Protein AF-A0AA47FC94-F1 (afdb_monomer)

Radius of gyration: 21.35 Å; Cα contacts (8 Å, |Δi|>4): 36; chains: 1; bounding box: 55×17×60 Å

Mean predicted aligned error: 10.88 Å

Secondary structure (DSSP, 8-state):
--HHHHHHHHHHHHHHHHHHHHHHHHHHHHHHHHHTT-S-------SS----HHHHHHHHHHHHHHHHHHHHHHHHHHHHHHHHHHHH---HHHHHHHHHHHTSGGG--

Solvent-accessible surface area (backbone atoms only — not comparable to full-atom values): 6529 Å² total; per-residue (Å²): 115,58,69,71,62,48,52,54,51,55,52,49,49,55,50,48,54,51,52,45,50,53,49,50,51,51,50,51,50,61,53,52,64,47,61,76,67,62,64,85,67,93,66,92,74,76,96,75,84,75,75,49,69,64,59,57,51,52,58,49,51,55,50,49,54,52,51,51,56,49,42,53,53,47,51,62,63,40,50,62,61,52,52,47,50,69,76,48,49,85,54,66,66,62,38,51,52,48,39,60,76,72,66,43,89,77,75,80,122

Organism: Streptococcus macedonicus (NCBI:txid59310)

InterPro domains:
  IPR010861 Protein of unknown function DUF1492 [PF07374] (38-104)

Foldseek 3Di:
DDPVVLVVLLVLLVVLLVLLLV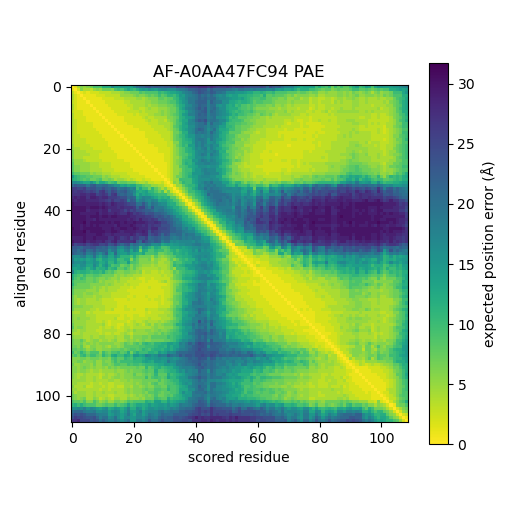LVVVLVCLVVVVVVPPPDDPDPDDDDDCPDPVVSVVVSVVVNVVSVVVNVVSVVVNVVSLVCLVVPDPDPVSSVVCCVVRVDPPSND

Sequence (109 aa):
MDYKELDKKLKNIKKIDREIQVIHYEIQYLEEGLFRKSSFTNTKVTESQTKDIGDVYVTKTERKEKLLKRIEGLMAEREPLVSLIDDKLEDPEQRAVLKMFFCSNKNFY

pLDDT: mean 75.35, std 14.52, range [40.06, 91.69]

Nearest PDB structures (foldseek):
  6vnw-assembly1_C  TM=4.718E-01  e=1.932E+00  Bos taurus
  6vbv-assembly1_7  TM=4.717E-01  e=3.058E+00  Bos taurus
  5sxj-assembly1_B  TM=3.841E-01  e=2.431E+00  Homo sapiens

Structure (mmCIF, N/CA/C/O backbone):
data_AF-A0AA47FC94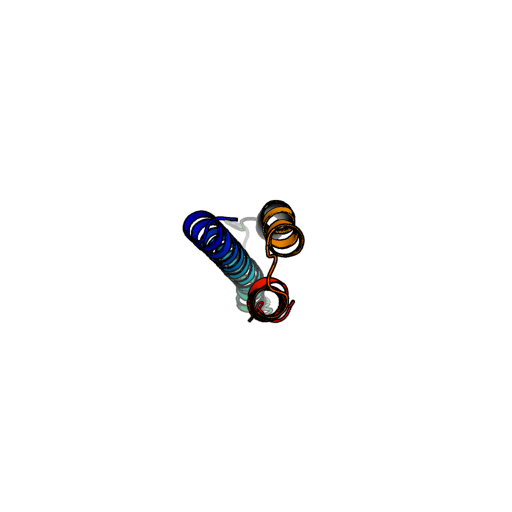-F1
#
_entry.id   AF-A0AA47FC94-F1
#
loop_
_atom_site.group_PDB
_atom_site.id
_atom_site.type_symbol
_atom_site.label_atom_id
_atom_site.label_alt_id
_atom_site.label_comp_id
_atom_site.label_asym_id
_atom_site.label_entity_id
_atom_site.label_seq_id
_atom_site.pdbx_PDB_ins_code
_atom_site.Cartn_x
_atom_site.Cartn_y
_atom_site.Cartn_z
_atom_site.occupancy
_atom_site.B_iso_or_equiv
_atom_site.auth_seq_id
_atom_site.auth_comp_id
_atom_site.auth_asym_id
_atom_site.auth_atom_id
_atom_site.pdbx_PDB_model_num
ATOM 1 N N . MET A 1 1 ? 19.477 2.246 -15.026 1.00 69.00 1 MET A N 1
ATOM 2 C CA . MET A 1 1 ? 19.241 1.604 -13.708 1.00 69.00 1 MET A CA 1
ATOM 3 C C . MET A 1 1 ? 19.465 0.110 -13.855 1.00 69.00 1 MET A C 1
ATOM 5 O O . MET A 1 1 ? 19.070 -0.419 -14.884 1.00 69.00 1 MET A O 1
ATOM 9 N N . ASP A 1 2 ? 20.125 -0.555 -12.901 1.00 81.50 2 ASP A N 1
ATOM 10 C CA . ASP A 1 2 ? 20.377 -2.002 -13.010 1.00 81.50 2 ASP A CA 1
ATOM 11 C C . ASP A 1 2 ? 19.095 -2.817 -12.764 1.00 81.50 2 ASP A C 1
ATOM 13 O O . ASP A 1 2 ? 18.243 -2.442 -11.953 1.00 81.50 2 ASP A O 1
ATOM 17 N N . TYR A 1 3 ? 18.974 -3.965 -13.431 1.00 80.69 3 TYR A N 1
ATOM 18 C CA . TYR A 1 3 ? 17.812 -4.848 -13.333 1.00 80.69 3 TYR A CA 1
ATOM 19 C C . TYR A 1 3 ? 17.581 -5.347 -11.900 1.00 80.69 3 TYR A C 1
ATOM 21 O O . TYR A 1 3 ? 16.442 -5.395 -11.434 1.00 80.69 3 TYR A O 1
ATOM 29 N N . LYS A 1 4 ? 18.650 -5.663 -11.153 1.00 84.25 4 LYS A N 1
ATOM 30 C CA . LYS A 1 4 ? 18.529 -6.109 -9.751 1.00 84.25 4 LYS A CA 1
ATOM 31 C C . LYS A 1 4 ? 17.971 -5.014 -8.849 1.00 84.25 4 LYS A C 1
ATOM 33 O O . LYS A 1 4 ? 17.203 -5.289 -7.926 1.00 84.25 4 LYS A O 1
ATOM 38 N N . GLU A 1 5 ? 18.360 -3.770 -9.109 1.00 81.88 5 GLU A N 1
ATOM 39 C CA . GLU A 1 5 ? 17.861 -2.614 -8.374 1.00 81.88 5 GLU A CA 1
ATOM 40 C C . GLU A 1 5 ? 16.377 -2.367 -8.679 1.00 81.88 5 GLU A C 1
ATOM 42 O O . GLU A 1 5 ? 15.607 -2.040 -7.772 1.00 81.88 5 GLU A O 1
ATOM 47 N N . LEU A 1 6 ? 15.964 -2.585 -9.932 1.00 82.06 6 LEU A N 1
ATOM 48 C CA . LEU A 1 6 ? 14.569 -2.508 -10.366 1.00 82.06 6 LEU A CA 1
ATOM 49 C C . LEU A 1 6 ? 13.705 -3.574 -9.708 1.00 82.06 6 LEU A C 1
ATOM 51 O O . LEU A 1 6 ? 12.716 -3.236 -9.062 1.00 82.06 6 LEU A O 1
ATOM 55 N N . ASP A 1 7 ? 14.113 -4.838 -9.780 1.00 84.44 7 ASP A N 1
ATOM 56 C CA . ASP A 1 7 ? 13.384 -5.950 -9.167 1.00 84.44 7 ASP A CA 1
ATOM 57 C C . ASP A 1 7 ? 13.194 -5.750 -7.653 1.00 84.44 7 ASP A C 1
ATOM 59 O O . ASP A 1 7 ? 12.091 -5.925 -7.128 1.00 84.44 7 ASP A O 1
ATOM 63 N N . LYS A 1 8 ? 14.233 -5.286 -6.944 1.00 87.06 8 LYS A N 1
ATOM 64 C CA . LYS A 1 8 ? 14.138 -4.974 -5.509 1.00 87.06 8 LYS A CA 1
ATOM 65 C C . LYS A 1 8 ? 13.081 -3.903 -5.221 1.00 87.06 8 LYS A C 1
ATOM 67 O O . LYS A 1 8 ? 12.309 -4.048 -4.274 1.00 87.06 8 LYS A O 1
ATOM 72 N N . LYS A 1 9 ? 13.021 -2.840 -6.027 1.00 83.94 9 LYS A N 1
ATOM 73 C CA . LYS A 1 9 ? 12.042 -1.755 -5.846 1.00 83.94 9 LYS A CA 1
ATOM 74 C C . LYS A 1 9 ? 10.625 -2.208 -6.171 1.00 83.94 9 LYS A C 1
ATOM 76 O O . LYS A 1 9 ? 9.720 -1.945 -5.386 1.00 83.94 9 LYS A O 1
ATOM 81 N N . LEU A 1 10 ? 10.441 -2.966 -7.250 1.00 85.75 10 LEU A N 1
ATOM 82 C CA . LEU A 1 10 ? 9.139 -3.537 -7.600 1.00 85.75 10 LEU A CA 1
ATOM 83 C C . LEU A 1 10 ? 8.625 -4.482 -6.505 1.00 85.75 10 LEU A C 1
ATOM 85 O O . LEU A 1 10 ? 7.449 -4.431 -6.144 1.00 85.75 10 LEU A O 1
ATOM 89 N N . LYS A 1 11 ? 9.502 -5.301 -5.914 1.00 88.06 11 LYS A N 1
ATOM 90 C CA . LYS A 1 11 ? 9.163 -6.144 -4.754 1.00 88.06 11 LYS A CA 1
ATOM 91 C C . LYS A 1 11 ? 8.757 -5.322 -3.533 1.00 88.06 11 LYS A C 1
ATOM 93 O O . LYS A 1 11 ? 7.807 -5.702 -2.849 1.00 88.06 11 LYS A O 1
ATOM 98 N N . ASN A 1 12 ? 9.429 -4.201 -3.277 1.00 88.38 12 ASN A N 1
ATOM 99 C CA . ASN A 1 12 ? 9.059 -3.300 -2.186 1.00 88.38 12 ASN A CA 1
ATOM 100 C C . ASN A 1 12 ? 7.671 -2.686 -2.405 1.00 88.38 12 ASN A C 1
ATOM 102 O O . ASN A 1 12 ? 6.866 -2.712 -1.480 1.00 88.38 12 ASN A O 1
ATOM 106 N N . ILE A 1 13 ? 7.354 -2.230 -3.624 1.00 87.31 13 ILE A N 1
ATOM 107 C CA . ILE A 1 13 ? 6.018 -1.705 -3.953 1.00 87.31 13 ILE A CA 1
ATOM 108 C C . ILE A 1 13 ? 4.947 -2.776 -3.702 1.00 87.31 13 ILE A C 1
ATOM 110 O O . ILE A 1 13 ? 3.984 -2.510 -2.993 1.00 87.31 13 ILE A O 1
ATOM 114 N N . LYS A 1 14 ? 5.151 -4.021 -4.166 1.00 87.69 14 LYS A N 1
ATOM 115 C CA . LYS A 1 14 ? 4.201 -5.123 -3.894 1.00 87.69 14 LYS A CA 1
ATOM 116 C C . LYS A 1 14 ? 4.016 -5.400 -2.406 1.00 87.69 14 LYS A C 1
ATOM 118 O O . LYS A 1 14 ? 2.924 -5.763 -1.980 1.00 87.69 14 LYS A O 1
ATOM 123 N N . LYS A 1 15 ? 5.090 -5.295 -1.620 1.00 89.50 15 LYS A N 1
ATOM 124 C CA . LYS A 1 15 ? 5.029 -5.508 -0.172 1.00 89.50 15 LYS A CA 1
ATOM 125 C C . LYS A 1 15 ? 4.182 -4.426 0.498 1.00 89.50 15 LYS A C 1
ATOM 127 O O . LYS A 1 15 ? 3.333 -4.772 1.313 1.00 89.50 15 LYS A O 1
ATOM 132 N N . ILE A 1 16 ? 4.395 -3.166 0.123 1.00 88.00 16 ILE A N 1
ATOM 133 C CA . ILE A 1 16 ? 3.619 -2.027 0.622 1.00 88.00 16 ILE A CA 1
ATOM 134 C C . ILE A 1 16 ? 2.144 -2.180 0.234 1.00 88.00 16 ILE A C 1
ATOM 136 O O . ILE A 1 16 ? 1.282 -2.098 1.104 1.00 88.00 16 ILE A O 1
ATOM 140 N N . ASP A 1 17 ? 1.856 -2.498 -1.030 1.00 86.62 17 ASP A N 1
ATOM 141 C CA . ASP A 1 17 ? 0.484 -2.692 -1.519 1.00 86.62 17 ASP A CA 1
ATOM 142 C C . ASP A 1 17 ? -0.243 -3.794 -0.732 1.00 86.62 17 ASP A C 1
ATOM 144 O O . ASP A 1 17 ? -1.389 -3.624 -0.316 1.00 86.62 17 ASP A O 1
ATOM 148 N N . ARG A 1 18 ? 0.446 -4.905 -0.439 1.00 88.44 18 ARG A N 1
ATOM 149 C CA . ARG A 1 18 ? -0.107 -5.990 0.380 1.00 88.44 18 ARG A CA 1
ATOM 150 C C . ARG A 1 18 ? -0.371 -5.562 1.822 1.00 88.44 18 ARG A C 1
ATOM 152 O O . ARG A 1 18 ? -1.371 -5.977 2.399 1.00 88.44 18 ARG A O 1
ATOM 159 N N . GLU A 1 19 ? 0.520 -4.771 2.416 1.00 88.31 19 GLU A N 1
ATOM 160 C CA . GLU A 1 19 ? 0.340 -4.259 3.779 1.00 88.31 19 GLU A CA 1
ATOM 161 C C . GLU A 1 19 ? -0.868 -3.316 3.853 1.00 88.31 19 GLU A C 1
ATOM 163 O O . GLU A 1 19 ? -1.707 -3.473 4.738 1.00 88.31 19 GLU A O 1
ATOM 168 N N . ILE A 1 20 ? -1.021 -2.420 2.873 1.00 88.38 20 ILE A N 1
ATOM 169 C CA . ILE A 1 20 ? -2.190 -1.541 2.756 1.00 88.38 20 ILE A CA 1
ATOM 170 C C . ILE A 1 20 ? -3.480 -2.367 2.621 1.00 88.38 20 ILE A C 1
ATOM 172 O O . ILE A 1 20 ? -4.449 -2.104 3.332 1.00 88.38 20 ILE A O 1
ATOM 176 N N . GLN A 1 21 ? -3.489 -3.410 1.784 1.00 87.56 21 GLN A N 1
ATOM 177 C CA . GLN A 1 21 ? -4.652 -4.291 1.615 1.00 87.56 21 GLN A CA 1
ATOM 178 C C . GLN A 1 21 ? -5.040 -5.003 2.924 1.00 87.56 21 GLN A C 1
ATOM 180 O O . GLN A 1 21 ? -6.214 -5.048 3.286 1.00 87.56 21 GLN A O 1
ATOM 185 N N . VAL A 1 22 ? -4.059 -5.519 3.676 1.00 86.62 22 VAL A N 1
ATOM 186 C CA . VAL A 1 22 ? -4.300 -6.139 4.992 1.00 86.62 22 VAL A CA 1
ATOM 187 C C . VAL A 1 22 ? -4.917 -5.139 5.969 1.00 86.62 22 VAL A C 1
ATOM 189 O O . VAL A 1 22 ? -5.860 -5.489 6.679 1.00 86.62 22 VAL A O 1
ATOM 192 N N . ILE A 1 23 ? -4.432 -3.895 5.984 1.00 85.94 23 ILE A N 1
ATOM 193 C CA . ILE A 1 23 ? -4.983 -2.847 6.849 1.00 85.94 23 ILE A CA 1
ATOM 194 C C . ILE A 1 23 ? -6.415 -2.484 6.432 1.00 85.94 23 ILE A C 1
ATOM 196 O O . ILE A 1 23 ? -7.270 -2.305 7.299 1.00 85.94 23 ILE A O 1
ATOM 200 N N . HIS A 1 24 ? -6.716 -2.425 5.132 1.00 87.25 24 HIS A N 1
ATOM 201 C CA . HIS A 1 24 ? -8.087 -2.218 4.658 1.00 87.25 24 HIS A CA 1
ATOM 202 C C . HIS A 1 24 ? -9.033 -3.322 5.134 1.00 87.25 24 HIS A C 1
ATOM 204 O O . HIS A 1 24 ? -10.104 -3.008 5.657 1.00 87.25 24 HIS A O 1
ATOM 210 N N . TYR A 1 25 ? -8.624 -4.592 5.043 1.00 86.38 25 TYR A N 1
ATOM 211 C CA . TYR A 1 25 ? -9.409 -5.691 5.604 1.00 86.38 25 TYR A CA 1
ATOM 212 C C . TYR A 1 25 ? -9.584 -5.552 7.116 1.00 86.38 25 TYR A C 1
ATOM 214 O O . TYR A 1 25 ? -10.677 -5.780 7.623 1.00 86.38 25 TYR A O 1
ATOM 222 N N . GLU A 1 26 ? -8.547 -5.146 7.854 1.00 84.75 26 GLU A N 1
ATOM 223 C CA . GLU A 1 26 ? -8.664 -4.912 9.296 1.00 84.75 26 GLU A CA 1
ATOM 224 C C . GLU A 1 26 ? -9.699 -3.822 9.616 1.00 84.75 26 GLU A C 1
ATOM 226 O O . GLU A 1 26 ? -10.526 -4.012 10.508 1.00 84.75 26 GLU A O 1
ATOM 231 N N . ILE A 1 27 ? -9.709 -2.717 8.863 1.00 87.38 27 ILE A N 1
ATOM 232 C CA . ILE A 1 27 ? -10.721 -1.659 8.997 1.00 87.38 27 ILE A CA 1
ATOM 233 C C . ILE A 1 27 ? -12.122 -2.216 8.710 1.00 87.38 27 ILE A C 1
ATOM 235 O O . ILE A 1 27 ? -13.028 -2.005 9.518 1.00 87.38 27 ILE A O 1
ATOM 239 N N . GLN A 1 28 ? -12.292 -2.980 7.628 1.00 84.25 28 GLN A N 1
ATOM 240 C CA . GLN A 1 28 ? -13.569 -3.613 7.289 1.00 84.25 28 GLN A CA 1
ATOM 241 C C . GLN A 1 28 ? -14.046 -4.560 8.402 1.00 84.25 28 GLN A C 1
ATOM 243 O O . GLN A 1 28 ? -15.200 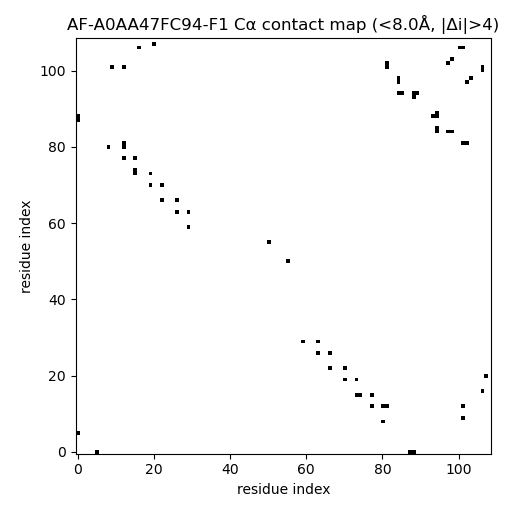-4.489 8.818 1.00 84.25 28 GLN A O 1
ATOM 248 N N . TYR A 1 29 ? -13.167 -5.394 8.963 1.00 83.19 29 TYR A N 1
ATOM 249 C CA . TYR A 1 29 ? -13.510 -6.271 10.089 1.00 83.19 29 TYR A CA 1
ATOM 250 C C . TYR A 1 29 ? -13.914 -5.491 11.346 1.00 83.19 29 TYR A C 1
ATOM 252 O O . TYR A 1 29 ? -14.814 -5.918 12.078 1.00 83.19 29 TYR A O 1
ATOM 260 N N . LEU A 1 30 ? -13.264 -4.356 11.623 1.00 81.94 30 LEU A N 1
ATOM 261 C CA . LEU A 1 30 ? -13.633 -3.491 12.746 1.00 81.94 30 LEU A CA 1
ATOM 262 C C . LEU A 1 30 ? -15.045 -2.907 12.573 1.00 81.94 30 LEU A C 1
ATOM 264 O O . LEU A 1 30 ? -15.785 -2.817 13.562 1.00 81.94 30 LEU A O 1
ATOM 268 N N . GLU A 1 31 ? -15.417 -2.568 11.336 1.00 79.06 31 GLU A N 1
ATOM 269 C CA . GLU A 1 31 ? -16.744 -2.077 10.951 1.00 79.06 31 GLU A CA 1
ATOM 270 C C . GLU A 1 31 ? -17.802 -3.194 10.962 1.00 79.06 31 GLU A C 1
ATOM 272 O O . GLU A 1 31 ? -18.840 -3.053 11.602 1.00 79.06 31 GLU A O 1
ATOM 277 N N . GLU A 1 32 ? -17.547 -4.358 10.365 1.00 75.94 32 GLU A N 1
ATOM 278 C CA . GLU A 1 32 ? -18.482 -5.496 10.358 1.00 75.94 32 GLU A CA 1
ATOM 279 C C . GLU A 1 32 ? -18.713 -6.090 11.756 1.00 75.94 32 GLU A C 1
ATOM 281 O O . GLU A 1 32 ? -19.833 -6.469 12.120 1.00 75.94 32 GLU A O 1
ATOM 286 N N . GLY A 1 33 ? -17.671 -6.112 12.593 1.00 66.94 33 GLY A N 1
ATOM 287 C CA . GLY A 1 33 ? -17.778 -6.473 14.005 1.00 66.94 33 GLY A CA 1
ATOM 288 C C . GLY A 1 33 ? -18.673 -5.522 14.814 1.00 66.94 33 GLY A C 1
ATOM 289 O O . GLY A 1 33 ? -19.027 -5.839 15.953 1.00 66.94 33 GLY A O 1
ATOM 290 N N . LEU A 1 34 ? -19.035 -4.359 14.260 1.00 55.16 34 LEU A N 1
ATOM 291 C CA . LEU A 1 34 ? -20.041 -3.448 14.803 1.00 55.16 34 LEU A CA 1
ATOM 292 C C . LEU A 1 34 ? -21.464 -3.897 14.438 1.00 55.16 34 LEU A C 1
ATOM 294 O O . LEU A 1 34 ? -22.317 -3.996 15.320 1.00 55.16 34 LEU A O 1
ATOM 298 N N . PHE A 1 35 ? -21.693 -4.260 13.174 1.00 50.84 35 PHE A N 1
ATOM 299 C CA . PHE A 1 35 ? -23.020 -4.621 12.663 1.00 50.84 35 PHE A CA 1
ATOM 300 C C . PHE A 1 35 ? -23.558 -5.949 13.212 1.00 50.84 35 PHE A C 1
ATOM 302 O O . PHE A 1 35 ? -24.765 -6.093 13.391 1.00 50.84 35 PHE A O 1
ATOM 309 N N . ARG A 1 36 ? -22.691 -6.907 13.581 1.00 51.38 36 ARG A N 1
ATOM 310 C CA . ARG A 1 36 ? -23.138 -8.138 14.269 1.00 51.38 36 ARG A CA 1
ATOM 311 C C . ARG A 1 36 ? -23.649 -7.902 15.696 1.00 51.38 36 ARG A C 1
ATOM 313 O O . ARG A 1 36 ? -24.404 -8.727 16.197 1.00 51.38 36 ARG A O 1
ATOM 320 N N . LYS A 1 37 ? -23.236 -6.816 16.364 1.00 52.44 37 LYS A N 1
ATOM 321 C CA . LYS A 1 37 ? -23.671 -6.487 17.738 1.00 52.44 37 LYS A CA 1
ATOM 322 C C . LYS A 1 37 ? -24.815 -5.475 17.788 1.00 52.44 37 LYS A C 1
ATOM 324 O O . LYS A 1 37 ? -25.466 -5.367 18.819 1.00 52.44 37 LYS A O 1
ATOM 329 N N . SER A 1 38 ? -25.079 -4.762 16.694 1.00 48.38 38 SER A N 1
ATOM 330 C CA . SER A 1 38 ? -26.155 -3.773 16.590 1.00 48.38 38 SER A CA 1
ATOM 331 C C . SER A 1 38 ? -27.502 -4.366 16.155 1.00 48.38 38 SER A C 1
ATOM 333 O O . SER A 1 38 ? -28.359 -3.616 15.686 1.00 48.38 38 SER A O 1
ATOM 335 N N . SER A 1 39 ? -27.737 -5.682 16.286 1.00 47.31 39 SER A N 1
ATOM 336 C CA . SER A 1 39 ? -29.122 -6.164 16.276 1.00 47.31 39 SER A CA 1
ATOM 337 C C . SER A 1 39 ? -29.759 -5.645 17.560 1.00 47.31 39 SER A C 1
ATOM 339 O O . SER A 1 39 ? -29.469 -6.154 18.639 1.00 47.31 39 SER A O 1
ATOM 341 N N . PHE A 1 40 ? -30.544 -4.577 17.443 1.00 51.62 40 PHE A N 1
ATOM 342 C CA . PHE A 1 40 ? -31.302 -3.939 18.512 1.00 51.62 40 PHE A CA 1
ATOM 343 C C . PHE A 1 40 ? -32.141 -4.967 19.290 1.00 51.62 40 PHE A C 1
ATOM 345 O O . PHE A 1 40 ? -33.322 -5.169 19.018 1.00 51.62 40 PHE A O 1
ATOM 352 N N . THR A 1 41 ? -31.549 -5.627 20.281 1.00 49.41 41 THR A N 1
ATOM 353 C CA . THR A 1 41 ? -32.290 -6.331 21.319 1.00 49.41 41 THR A CA 1
ATOM 354 C C . THR A 1 41 ? -32.514 -5.331 22.436 1.00 49.41 41 THR A C 1
ATOM 356 O O . THR A 1 41 ? -31.573 -4.941 23.127 1.00 49.41 41 THR A O 1
ATOM 359 N N . ASN A 1 42 ? -33.766 -4.896 22.585 1.00 49.31 42 ASN A N 1
ATOM 360 C CA . ASN A 1 42 ? -34.281 -4.260 23.794 1.00 49.31 42 ASN A CA 1
ATOM 361 C C . ASN A 1 42 ? -34.110 -5.228 24.977 1.00 49.31 42 ASN A C 1
ATOM 363 O O . ASN A 1 42 ? -35.057 -5.893 25.390 1.00 49.31 42 ASN A O 1
ATOM 367 N N . THR A 1 43 ? -32.897 -5.351 25.506 1.00 49.78 43 THR A N 1
ATOM 368 C CA . THR A 1 43 ? -32.621 -6.178 26.676 1.00 49.78 43 THR A CA 1
ATOM 369 C C . THR A 1 43 ? -32.445 -5.235 27.852 1.00 49.78 43 THR A C 1
ATOM 371 O O . THR A 1 43 ? -31.468 -4.497 27.930 1.00 49.78 43 THR A O 1
ATOM 374 N N . LYS A 1 44 ? -33.425 -5.225 28.760 1.00 53.12 44 LYS A N 1
ATOM 375 C CA . LYS A 1 44 ? -33.277 -4.638 30.095 1.00 53.12 44 LYS A CA 1
ATOM 376 C C . LYS A 1 44 ? -32.145 -5.395 30.801 1.00 53.12 44 LYS A C 1
ATOM 378 O O . LYS A 1 44 ? -32.347 -6.552 31.156 1.00 53.12 44 LYS A O 1
ATOM 383 N N . VAL A 1 45 ? -30.968 -4.787 30.956 1.00 52.69 45 VAL A N 1
ATOM 384 C CA . VAL A 1 45 ? -29.832 -5.408 31.658 1.00 52.69 45 VAL A CA 1
ATOM 385 C C . VAL A 1 45 ? -29.611 -4.693 32.983 1.00 52.69 45 VAL A C 1
ATOM 387 O O . VAL A 1 45 ? -29.379 -3.489 33.028 1.00 52.69 45 VAL A O 1
ATOM 390 N N . THR A 1 46 ? -29.723 -5.471 34.052 1.00 43.66 46 THR A N 1
ATOM 391 C CA . THR A 1 46 ? -29.370 -5.147 35.431 1.00 43.66 46 THR A CA 1
ATOM 392 C C . THR A 1 46 ? -27.887 -4.784 35.527 1.00 43.66 46 THR A C 1
ATOM 394 O O . THR A 1 46 ? -27.028 -5.471 34.976 1.00 43.66 46 THR A O 1
ATOM 397 N N . GLU A 1 47 ? -27.609 -3.691 36.229 1.00 53.03 47 GLU A N 1
ATOM 398 C CA . GLU A 1 47 ? -26.294 -3.097 36.466 1.00 53.03 47 GLU A CA 1
ATOM 399 C C . GLU A 1 47 ? -25.327 -4.067 37.165 1.00 53.03 47 GLU A C 1
ATOM 401 O O . GLU A 1 47 ? -25.253 -4.131 38.387 1.00 53.03 47 GLU A O 1
ATOM 406 N N . SER A 1 48 ? -24.548 -4.820 36.392 1.00 53.38 48 SER A N 1
ATOM 407 C CA . SER A 1 48 ? -23.225 -5.297 36.806 1.00 53.38 48 SER A CA 1
ATOM 408 C C . SER A 1 48 ? -22.492 -5.843 35.580 1.00 53.38 48 SER A C 1
ATOM 410 O O . SER A 1 48 ? -22.912 -6.851 35.022 1.00 53.38 48 SER A O 1
ATOM 412 N N . GLN A 1 49 ? -21.387 -5.201 35.183 1.00 51.22 49 GLN A N 1
ATOM 413 C CA . GLN A 1 49 ? -20.512 -5.543 34.039 1.00 51.22 49 GLN A CA 1
ATOM 414 C C . GLN A 1 49 ? -20.903 -5.008 32.648 1.00 51.22 49 GLN A C 1
ATOM 416 O O . GLN A 1 49 ? -20.575 -5.606 31.622 1.00 51.22 49 GLN A O 1
ATOM 421 N N . THR A 1 50 ? -21.497 -3.821 32.566 1.00 48.06 50 THR A N 1
ATOM 422 C CA . THR A 1 50 ? -21.463 -3.033 31.327 1.00 48.06 50 THR A CA 1
ATOM 423 C C . THR A 1 50 ? -20.082 -2.393 31.193 1.00 48.06 50 THR A C 1
ATOM 425 O O . THR A 1 50 ? -19.834 -1.325 31.745 1.00 48.06 50 THR A O 1
ATOM 428 N N . LYS A 1 51 ? -19.152 -3.036 30.477 1.00 53.62 51 LYS A N 1
ATOM 429 C CA . LYS A 1 51 ? -18.048 -2.284 29.863 1.00 53.62 51 LYS A CA 1
ATOM 430 C C . LYS A 1 51 ? -18.737 -1.262 28.964 1.00 53.62 51 LYS A C 1
ATOM 432 O O . LYS A 1 51 ? -19.437 -1.695 28.046 1.00 53.62 51 LYS A O 1
ATOM 437 N N . ASP A 1 52 ? -18.680 0.017 29.338 1.00 61.06 52 ASP A N 1
ATOM 438 C CA . ASP A 1 52 ? -19.542 1.051 28.772 1.00 61.06 52 ASP A CA 1
ATOM 439 C C . ASP A 1 52 ? -19.492 0.943 27.248 1.00 61.06 52 ASP A C 1
ATOM 441 O O . ASP A 1 52 ? -18.425 0.835 26.637 1.00 61.06 52 ASP A O 1
ATOM 445 N N . ILE A 1 53 ? -20.665 0.873 26.630 1.00 61.78 53 ILE A N 1
ATOM 446 C CA . ILE A 1 53 ? -20.783 0.796 25.181 1.00 61.78 53 ILE A CA 1
ATOM 447 C C . ILE A 1 53 ? -20.001 1.971 24.556 1.00 61.78 53 ILE A C 1
ATOM 449 O O . ILE A 1 53 ? -19.352 1.776 23.527 1.00 61.78 53 ILE A O 1
ATOM 453 N N . GLY A 1 54 ? -19.963 3.131 25.231 1.00 59.91 54 GLY 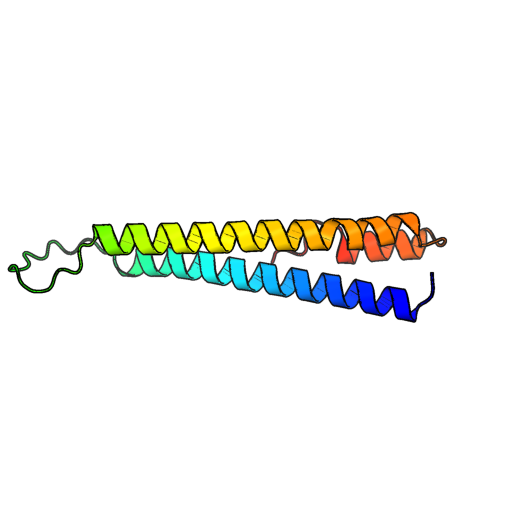A N 1
ATOM 454 C CA . GLY A 1 54 ? -19.114 4.277 24.894 1.00 59.91 54 GLY A CA 1
ATOM 455 C C . GLY A 1 54 ? -17.616 3.954 24.805 1.00 59.91 54 GLY A C 1
ATOM 456 O O . GLY A 1 54 ? -16.998 4.251 23.782 1.00 59.91 54 GLY A O 1
ATOM 457 N N . ASP A 1 55 ? -17.039 3.261 25.791 1.00 71.25 55 ASP A N 1
ATOM 458 C CA . ASP A 1 55 ? -15.617 2.870 25.793 1.00 71.25 55 ASP A CA 1
ATOM 459 C C . ASP A 1 55 ? -15.263 1.957 24.607 1.00 71.25 55 ASP A C 1
ATOM 461 O O . ASP A 1 55 ? -14.175 2.033 24.024 1.00 71.25 55 ASP A O 1
ATOM 465 N N . VAL A 1 56 ? -16.191 1.084 24.206 1.00 69.81 56 VAL A N 1
ATOM 466 C CA . VAL A 1 56 ? -16.004 0.199 23.045 1.00 69.81 56 VAL A CA 1
ATOM 467 C C . VAL A 1 56 ? -15.997 0.990 21.735 1.00 69.81 56 VAL A C 1
ATOM 469 O O . VAL A 1 56 ? -15.253 0.637 20.818 1.00 69.81 56 VAL A O 1
ATOM 472 N N . TYR A 1 57 ? -16.792 2.055 21.627 1.00 70.06 57 TYR A N 1
ATOM 473 C CA . TYR A 1 57 ? -16.769 2.937 20.461 1.00 70.06 57 TYR A CA 1
ATOM 474 C C . TYR A 1 57 ? -15.487 3.770 20.405 1.00 70.06 57 TYR A C 1
ATOM 476 O O . TYR A 1 57 ? -14.850 3.811 19.353 1.00 70.06 57 TYR A O 1
ATOM 484 N N . VAL A 1 58 ? -15.066 4.365 21.525 1.00 76.69 58 VAL A N 1
ATOM 485 C CA . VAL A 1 58 ? -13.848 5.192 21.599 1.00 76.69 58 VAL A CA 1
ATOM 486 C C . VAL A 1 58 ? -12.611 4.381 21.204 1.00 76.69 58 VAL A C 1
ATOM 488 O O . VAL A 1 58 ? -11.908 4.744 20.264 1.00 76.69 58 VAL A O 1
ATOM 491 N N . THR A 1 59 ? -12.408 3.214 21.821 1.00 78.25 59 THR A N 1
ATOM 492 C CA . THR A 1 59 ? -11.249 2.345 21.533 1.00 78.25 59 THR A CA 1
ATOM 493 C C . THR A 1 59 ? -11.193 1.856 20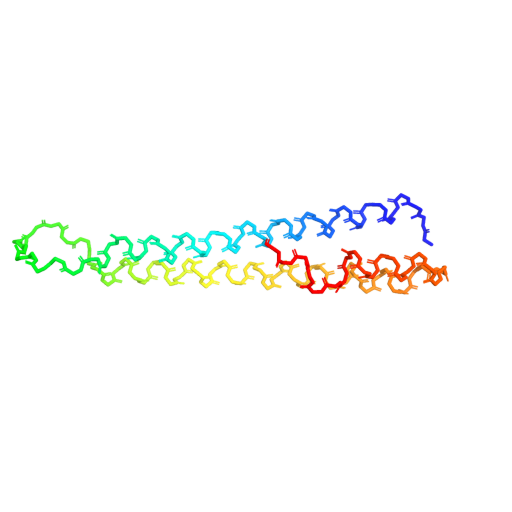.081 1.00 78.25 59 THR A C 1
ATOM 495 O O . THR A 1 59 ? -10.112 1.673 19.513 1.00 78.25 59 THR A O 1
ATOM 498 N N . LYS A 1 60 ? -12.348 1.640 19.441 1.00 75.56 60 LYS A N 1
ATOM 499 C CA . LYS A 1 60 ? -12.415 1.275 18.019 1.00 75.56 60 LYS A CA 1
ATOM 500 C C . LYS A 1 60 ? -12.086 2.450 17.104 1.00 75.56 60 LYS A C 1
ATOM 502 O O . LYS A 1 60 ? -11.360 2.250 16.131 1.00 75.56 60 LYS A O 1
ATOM 507 N N . THR A 1 61 ? -12.593 3.643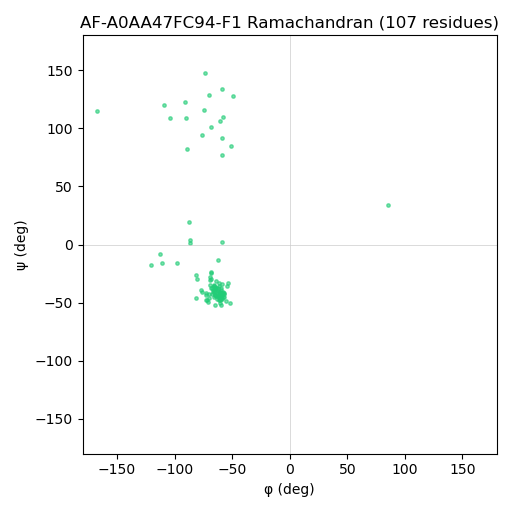 17.410 1.00 82.56 61 THR A N 1
ATOM 508 C CA . THR A 1 61 ? -12.289 4.866 16.655 1.00 82.56 61 THR A CA 1
ATOM 509 C C . THR A 1 61 ? -10.792 5.159 16.691 1.00 82.56 61 THR A C 1
ATOM 511 O O . THR A 1 61 ? -10.179 5.300 15.635 1.00 82.56 61 THR A O 1
ATOM 514 N N . GLU A 1 62 ? -10.170 5.104 17.871 1.00 87.00 62 GLU A N 1
ATOM 515 C CA . GLU A 1 62 ? -8.718 5.270 18.032 1.00 87.00 62 GLU A CA 1
ATOM 516 C C . GLU A 1 62 ? -7.919 4.249 17.207 1.00 87.00 62 GLU A C 1
ATOM 518 O O . GLU A 1 62 ? -6.924 4.584 16.555 1.00 87.00 62 GLU A O 1
ATOM 523 N N . ARG A 1 63 ? -8.363 2.983 17.185 1.00 85.31 63 ARG A N 1
ATOM 524 C CA . ARG A 1 63 ? -7.727 1.941 16.368 1.00 85.31 63 ARG A CA 1
ATOM 525 C C . ARG A 1 63 ? -7.864 2.231 14.875 1.00 85.31 63 ARG A C 1
ATOM 527 O O . ARG A 1 63 ? -6.878 2.089 14.155 1.00 85.31 63 ARG A O 1
ATOM 534 N N . LYS A 1 64 ? -9.044 2.651 14.409 1.00 86.12 64 LYS A N 1
ATOM 535 C CA . LYS A 1 64 ? -9.269 3.011 13.002 1.00 86.12 64 LYS A CA 1
ATOM 536 C C . LYS A 1 64 ? -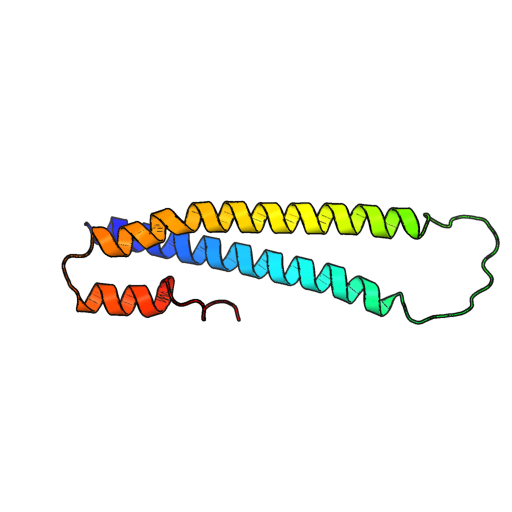8.381 4.181 12.585 1.00 86.12 64 LYS A C 1
ATOM 538 O O . LYS A 1 64 ? -7.718 4.094 11.556 1.00 86.12 64 LYS A O 1
ATOM 543 N N . GLU A 1 65 ? -8.296 5.229 13.399 1.00 89.31 65 GLU A N 1
ATOM 544 C CA . GLU A 1 65 ? -7.409 6.368 13.133 1.00 89.31 65 GLU A CA 1
ATOM 545 C C . GLU A 1 65 ? -5.939 5.948 13.040 1.00 89.31 65 GLU A C 1
ATOM 547 O O . GLU A 1 65 ? -5.218 6.388 12.144 1.00 89.31 65 GLU A O 1
ATOM 552 N N . LYS A 1 66 ? -5.484 5.054 13.925 1.00 89.88 66 LYS A N 1
ATOM 553 C CA . LYS A 1 66 ? -4.117 4.522 13.878 1.00 89.88 66 LYS A CA 1
ATOM 554 C C . LYS A 1 66 ? -3.841 3.736 12.592 1.00 89.88 66 LYS A C 1
ATOM 556 O O . LYS A 1 66 ? -2.758 3.870 12.023 1.00 89.88 66 LYS A O 1
ATOM 561 N N . LEU A 1 67 ? -4.800 2.929 12.136 1.00 88.31 67 LEU A N 1
ATOM 562 C CA . LEU A 1 67 ? -4.695 2.168 10.888 1.00 88.31 67 LEU A CA 1
ATOM 563 C C . LEU A 1 67 ? -4.674 3.091 9.660 1.00 88.31 67 LEU A C 1
ATOM 565 O O . LEU A 1 67 ? -3.853 2.890 8.769 1.00 88.31 67 LEU A O 1
ATOM 569 N N . LEU A 1 68 ? -5.496 4.145 9.645 1.00 90.25 68 LEU A N 1
ATOM 570 C CA . LEU A 1 68 ? -5.489 5.151 8.577 1.00 90.25 68 LEU A CA 1
ATOM 571 C C . LEU A 1 68 ? -4.151 5.898 8.504 1.00 90.25 68 LEU A C 1
ATOM 573 O O . LEU A 1 68 ? -3.549 5.955 7.436 1.00 90.25 68 LEU A O 1
ATOM 577 N N . LYS A 1 69 ? -3.612 6.352 9.643 1.00 91.69 69 LYS A N 1
ATOM 578 C CA . LYS A 1 69 ? -2.271 6.966 9.700 1.00 91.69 69 LYS A CA 1
ATOM 579 C C . LYS A 1 69 ? -1.173 6.023 9.205 1.00 91.69 69 LYS A C 1
ATOM 581 O O . LYS A 1 69 ? -0.194 6.459 8.602 1.00 91.69 69 LYS A O 1
ATOM 586 N N . ARG A 1 70 ? -1.312 4.714 9.451 1.00 90.06 70 ARG A N 1
ATOM 587 C CA . ARG A 1 70 ? -0.370 3.716 8.928 1.00 90.06 70 ARG A CA 1
ATOM 588 C C . ARG A 1 70 ? -0.462 3.602 7.406 1.00 90.06 70 ARG A C 1
ATOM 590 O O . ARG A 1 70 ? 0.588 3.549 6.771 1.00 90.06 70 ARG A O 1
ATOM 597 N N . ILE A 1 71 ? -1.669 3.600 6.833 1.00 88.62 71 ILE A N 1
ATOM 598 C CA . ILE A 1 71 ? -1.867 3.628 5.374 1.00 88.62 71 ILE A CA 1
ATOM 599 C C . ILE A 1 71 ? -1.230 4.884 4.773 1.00 88.62 71 ILE A C 1
ATOM 601 O O . ILE A 1 71 ? -0.484 4.765 3.808 1.00 88.62 71 ILE A O 1
ATOM 605 N N . GLU A 1 72 ? -1.456 6.061 5.358 1.00 89.00 72 GLU A N 1
ATOM 606 C CA . GLU A 1 72 ? -0.864 7.320 4.881 1.00 89.00 72 GLU A CA 1
ATOM 607 C C . GLU A 1 72 ? 0.669 7.253 4.838 1.00 89.00 72 GLU A C 1
ATOM 609 O O . GLU A 1 72 ? 1.278 7.601 3.826 1.00 89.00 72 GLU A O 1
ATOM 614 N N . GLY A 1 73 ? 1.302 6.730 5.894 1.00 90.69 73 GLY A N 1
ATOM 615 C CA . GLY A 1 73 ? 2.754 6.530 5.922 1.00 90.69 73 GLY A CA 1
ATOM 616 C C . GLY A 1 73 ? 3.244 5.562 4.839 1.00 90.69 73 GLY A C 1
ATOM 617 O O . GLY A 1 73 ? 4.217 5.845 4.146 1.00 90.69 73 GLY A O 1
ATOM 618 N N . LEU A 1 74 ? 2.536 4.449 4.638 1.00 88.50 74 LEU A N 1
ATOM 619 C CA . LEU A 1 74 ? 2.853 3.472 3.593 1.00 88.50 74 LEU A CA 1
ATOM 620 C C . LEU A 1 74 ? 2.685 4.052 2.181 1.00 88.50 74 LEU A C 1
ATOM 622 O O . LEU A 1 74 ? 3.496 3.777 1.298 1.00 88.50 74 LEU A O 1
ATOM 626 N N . MET A 1 75 ? 1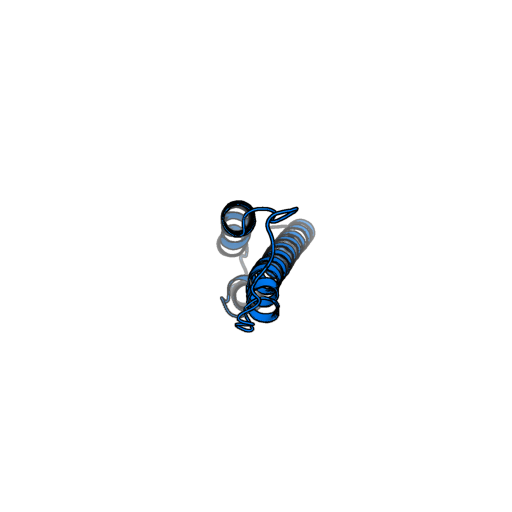.670 4.889 1.962 1.00 87.00 75 MET A N 1
ATOM 627 C CA . MET A 1 75 ? 1.486 5.601 0.698 1.00 87.00 75 MET A CA 1
ATOM 628 C C . MET A 1 75 ? 2.620 6.601 0.441 1.00 87.00 75 MET A C 1
ATOM 630 O O . MET A 1 75 ? 3.132 6.654 -0.677 1.00 87.00 75 MET A O 1
ATOM 634 N N . ALA A 1 76 ? 3.070 7.320 1.472 1.00 88.56 76 ALA A N 1
ATOM 635 C CA . ALA A 1 76 ? 4.217 8.221 1.373 1.00 88.56 76 ALA A CA 1
ATOM 636 C C . ALA A 1 76 ? 5.537 7.475 1.094 1.00 88.56 76 ALA A C 1
ATOM 638 O O . ALA A 1 76 ? 6.383 7.972 0.357 1.00 88.56 76 ALA A O 1
ATOM 639 N N . GLU A 1 77 ? 5.721 6.260 1.626 1.00 86.62 77 GLU A N 1
ATOM 640 C CA . GLU A 1 77 ? 6.871 5.400 1.294 1.00 86.62 77 GLU A CA 1
ATOM 641 C C . GLU A 1 77 ? 6.814 4.873 -0.153 1.00 86.62 77 GLU A C 1
ATOM 643 O O . GLU A 1 77 ? 7.847 4.647 -0.791 1.00 86.62 77 GLU A O 1
ATOM 648 N N . ARG A 1 78 ? 5.605 4.681 -0.691 1.00 86.44 78 ARG A N 1
ATOM 649 C CA . ARG A 1 78 ? 5.356 4.158 -2.040 1.00 86.44 78 ARG A CA 1
ATOM 650 C C . ARG A 1 78 ? 5.611 5.184 -3.142 1.00 86.44 78 ARG A C 1
ATOM 652 O O . ARG A 1 78 ? 6.161 4.830 -4.184 1.00 86.44 78 ARG A O 1
ATOM 659 N N . GLU A 1 79 ? 5.206 6.430 -2.929 1.00 84.56 79 GLU A N 1
ATOM 660 C CA . GLU A 1 79 ? 5.311 7.524 -3.902 1.00 84.56 79 GLU A CA 1
ATOM 661 C C . GLU A 1 79 ? 6.723 7.705 -4.503 1.00 84.56 79 GLU A C 1
ATOM 663 O O . GLU A 1 79 ? 6.849 7.670 -5.733 1.00 84.56 79 GLU A O 1
ATOM 668 N N . PRO A 1 80 ? 7.813 7.792 -3.714 1.00 84.44 80 PRO A N 1
ATOM 669 C CA . PRO A 1 80 ? 9.156 7.935 -4.271 1.00 84.44 80 PRO A CA 1
ATOM 670 C C . PRO A 1 80 ? 9.623 6.677 -5.013 1.00 84.44 80 PRO A C 1
ATOM 672 O O . PRO A 1 80 ? 10.394 6.785 -5.963 1.00 84.44 80 PRO A O 1
ATOM 675 N N . LEU A 1 81 ? 9.161 5.481 -4.622 1.00 81.88 81 LEU A N 1
ATOM 676 C CA . LEU A 1 81 ? 9.494 4.237 -5.327 1.00 81.88 81 LEU A CA 1
ATOM 677 C C . LEU A 1 81 ? 8.867 4.198 -6.722 1.00 81.88 81 LEU A C 1
ATOM 679 O O . LEU A 1 81 ? 9.497 3.709 -7.658 1.00 81.88 81 LEU A O 1
ATOM 683 N N . VAL A 1 82 ? 7.647 4.721 -6.845 1.00 79.75 82 VAL A N 1
ATOM 684 C CA . VAL A 1 82 ? 6.920 4.841 -8.109 1.00 79.75 82 VAL A CA 1
ATOM 685 C C . VAL A 1 82 ? 7.531 5.918 -8.997 1.00 79.75 82 VAL A C 1
ATOM 687 O O . VAL 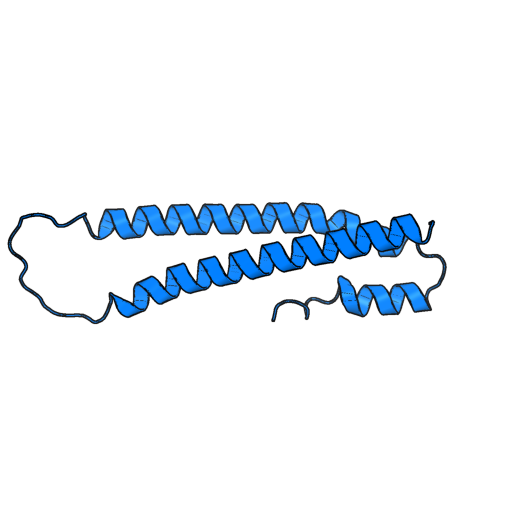A 1 82 ? 7.825 5.638 -10.154 1.00 79.75 82 VAL A O 1
ATOM 690 N N . SER A 1 83 ? 7.798 7.109 -8.454 1.00 81.00 83 SER A N 1
ATOM 691 C CA . SER A 1 83 ? 8.442 8.205 -9.194 1.00 81.00 83 SER A CA 1
ATOM 692 C C . SER A 1 83 ? 9.776 7.769 -9.814 1.00 81.00 83 SER A C 1
ATOM 694 O O . SER A 1 83 ? 10.108 8.079 -10.956 1.00 81.00 83 SER A O 1
ATOM 696 N N . LEU A 1 84 ? 10.511 6.910 -9.111 1.00 76.50 84 LEU A N 1
ATOM 697 C CA . LEU A 1 84 ? 11.775 6.405 -9.616 1.00 76.50 84 LEU A CA 1
ATOM 698 C C . LEU A 1 84 ? 11.649 5.465 -10.831 1.00 76.50 84 LEU A C 1
ATOM 700 O O . LEU A 1 84 ? 12.609 5.338 -11.590 1.00 76.50 84 LEU A O 1
ATOM 704 N N . ILE A 1 85 ? 10.502 4.799 -11.016 1.00 74.50 85 ILE A N 1
ATOM 705 C CA . ILE A 1 85 ? 10.209 4.018 -12.232 1.00 74.50 85 ILE A CA 1
ATOM 706 C C . ILE A 1 85 ? 10.106 4.960 -13.439 1.00 74.50 85 ILE A C 1
ATOM 708 O O . ILE A 1 85 ? 10.558 4.609 -14.529 1.00 74.50 85 ILE A O 1
ATOM 712 N N . ASP A 1 86 ? 9.569 6.163 -13.240 1.00 70.56 86 ASP A N 1
ATOM 713 C CA . ASP A 1 86 ? 9.369 7.153 -14.298 1.00 70.56 86 ASP A CA 1
ATOM 714 C C . ASP A 1 86 ? 10.688 7.785 -14.743 1.00 70.56 86 ASP A C 1
ATOM 716 O O . ASP A 1 86 ? 10.945 7.883 -15.949 1.00 70.56 86 ASP A O 1
ATOM 720 N N . ASP A 1 87 ? 11.532 8.132 -13.769 1.00 72.06 87 ASP A N 1
ATOM 721 C CA . ASP A 1 87 ? 12.768 8.892 -13.970 1.00 72.06 87 ASP A CA 1
ATOM 722 C C . ASP A 1 87 ? 13.963 8.049 -14.439 1.00 72.06 87 ASP A C 1
ATOM 724 O O . ASP A 1 87 ? 14.909 8.580 -15.023 1.00 72.06 87 ASP A O 1
ATOM 728 N N . LYS A 1 88 ? 13.990 6.744 -14.128 1.00 73.62 88 LYS A N 1
ATOM 729 C CA . LYS A 1 88 ? 15.199 5.908 -14.292 1.00 73.62 88 LYS A CA 1
ATOM 730 C C . LYS A 1 88 ? 15.111 4.831 -15.372 1.00 73.62 88 LYS A C 1
ATOM 732 O O . LYS A 1 88 ? 16.136 4.192 -15.639 1.00 73.62 88 LYS A O 1
ATOM 737 N N . LEU A 1 89 ? 13.939 4.609 -15.971 1.00 78.06 89 LEU A N 1
ATOM 738 C CA . LEU A 1 89 ? 13.792 3.724 -17.129 1.00 78.06 89 LEU A CA 1
ATOM 739 C C . LEU A 1 89 ? 13.959 4.503 -18.437 1.00 78.06 89 LEU A C 1
ATOM 741 O O . LEU A 1 89 ? 13.215 5.440 -18.723 1.00 78.06 89 LEU A O 1
ATOM 745 N N . GLU A 1 90 ? 14.919 4.075 -19.252 1.00 79.81 90 GLU A N 1
ATOM 746 C CA . GLU A 1 90 ? 15.159 4.648 -20.581 1.00 79.81 90 GLU A CA 1
ATOM 747 C C . GLU A 1 90 ? 14.120 4.153 -21.596 1.00 79.81 90 GLU A C 1
ATOM 749 O O . GLU A 1 90 ? 13.602 4.945 -22.382 1.00 79.81 90 GLU A O 1
ATOM 754 N N . ASP A 1 91 ? 13.747 2.870 -21.520 1.00 84.00 91 ASP A N 1
ATOM 755 C CA . ASP A 1 91 ? 12.794 2.244 -22.436 1.00 84.00 91 ASP A CA 1
ATOM 756 C C . ASP A 1 91 ? 11.339 2.683 -22.144 1.00 84.00 91 ASP A C 1
ATOM 758 O O . ASP A 1 91 ? 10.796 2.392 -21.066 1.00 84.00 91 ASP A O 1
ATOM 762 N N . PRO A 1 92 ? 10.675 3.384 -23.086 1.00 84.44 92 PRO A N 1
ATOM 763 C CA . PRO A 1 92 ? 9.292 3.814 -22.925 1.00 84.44 92 PRO A CA 1
ATOM 764 C C . PRO A 1 92 ? 8.286 2.660 -22.835 1.00 84.44 92 PRO A C 1
ATOM 766 O O . PRO A 1 92 ? 7.288 2.820 -22.128 1.00 84.44 92 PRO A O 1
ATOM 769 N N . GLU A 1 93 ? 8.525 1.518 -23.483 1.00 85.31 93 GLU A N 1
ATOM 770 C CA . GLU A 1 93 ? 7.596 0.382 -23.459 1.00 85.31 93 GLU A CA 1
ATOM 771 C C . GLU A 1 93 ? 7.595 -0.284 -22.079 1.00 85.31 93 GLU A C 1
ATOM 773 O O . GLU A 1 93 ? 6.547 -0.426 -21.443 1.00 85.31 93 GLU A O 1
ATOM 778 N N . GLN A 1 94 ? 8.783 -0.584 -21.546 1.00 81.50 94 GLN A N 1
ATOM 779 C CA . GLN A 1 94 ? 8.936 -1.112 -20.187 1.00 81.50 94 GLN A CA 1
ATOM 780 C C . GLN A 1 94 ? 8.344 -0.169 -19.137 1.00 81.50 94 GLN A C 1
ATOM 782 O O . GLN A 1 94 ? 7.658 -0.616 -18.215 1.00 81.50 94 GLN A O 1
ATOM 787 N N . ARG A 1 95 ? 8.548 1.145 -19.290 1.00 84.44 95 ARG A N 1
ATOM 788 C CA . ARG A 1 95 ? 7.946 2.150 -18.406 1.00 84.44 95 ARG A CA 1
ATOM 789 C C . ARG A 1 95 ? 6.420 2.118 -18.465 1.00 84.44 95 ARG A C 1
ATOM 791 O O . ARG A 1 95 ? 5.786 2.156 -17.415 1.00 84.44 95 ARG A O 1
ATOM 798 N N . ALA A 1 96 ? 5.819 2.019 -19.651 1.00 83.44 96 ALA A N 1
ATOM 799 C CA . ALA A 1 96 ? 4.365 1.938 -19.795 1.00 83.44 96 ALA A CA 1
ATOM 800 C C . ALA A 1 96 ? 3.791 0.679 -19.122 1.00 83.44 96 ALA A C 1
ATOM 802 O O . ALA A 1 96 ? 2.817 0.768 -18.371 1.00 83.44 96 ALA A O 1
ATOM 803 N N . VAL A 1 97 ? 4.436 -0.473 -19.321 1.00 84.38 97 VAL A N 1
ATOM 804 C CA . VAL A 1 97 ? 4.050 -1.741 -18.687 1.00 84.38 97 VAL A CA 1
ATOM 805 C C . VAL A 1 97 ? 4.138 -1.631 -17.162 1.00 84.38 97 VAL A C 1
ATOM 807 O O . VAL A 1 97 ? 3.165 -1.915 -16.464 1.00 84.38 97 VAL A O 1
ATOM 810 N N . LEU A 1 98 ? 5.260 -1.151 -16.616 1.00 83.31 98 LEU A N 1
ATOM 811 C CA . LEU A 1 98 ? 5.420 -0.998 -15.167 1.00 83.31 98 LEU A CA 1
ATOM 812 C C . LEU A 1 98 ? 4.448 0.031 -14.576 1.00 83.31 98 LEU A C 1
ATOM 814 O O . LEU A 1 98 ? 3.882 -0.211 -13.511 1.00 83.31 98 LEU A O 1
ATOM 818 N N . LYS A 1 99 ? 4.170 1.134 -15.278 1.00 82.19 99 LYS A N 1
ATOM 819 C CA . LYS A 1 99 ? 3.121 2.081 -14.878 1.00 82.19 99 LYS A CA 1
ATOM 820 C C . LYS A 1 99 ? 1.760 1.411 -14.782 1.00 82.19 99 LYS A C 1
ATOM 822 O O . LYS A 1 99 ? 1.053 1.601 -13.794 1.00 82.19 99 LYS A O 1
ATOM 827 N N . MET A 1 100 ? 1.403 0.596 -15.770 1.00 81.56 100 MET A N 1
ATOM 828 C CA . MET A 1 100 ? 0.133 -0.122 -15.760 1.00 81.56 100 MET A CA 1
ATOM 829 C C . MET A 1 100 ? 0.024 -1.062 -14.555 1.00 81.56 100 MET A C 1
ATOM 831 O O . MET A 1 100 ? -1.003 -1.072 -13.883 1.00 81.56 100 MET A O 1
ATOM 835 N N . PHE A 1 101 ? 1.085 -1.810 -14.247 1.00 78.88 101 PHE A N 1
ATOM 836 C CA . PHE A 1 101 ? 1.061 -2.803 -13.172 1.00 78.88 101 PHE A CA 1
ATOM 837 C C . PHE A 1 101 ? 1.244 -2.230 -11.767 1.00 78.88 101 PHE A C 1
ATOM 839 O O . PHE A 1 101 ? 0.740 -2.822 -10.819 1.00 78.88 101 PHE A O 1
ATOM 846 N N . PHE A 1 102 ? 1.966 -1.121 -11.605 1.00 77.19 102 PHE A N 1
ATOM 847 C CA . PHE A 1 102 ? 2.370 -0.614 -10.288 1.00 77.19 102 PHE A CA 1
ATOM 848 C C . PHE A 1 102 ? 1.863 0.794 -9.983 1.00 77.19 102 PHE A C 1
ATOM 850 O O . PHE A 1 102 ? 1.843 1.185 -8.823 1.00 77.19 102 PHE A O 1
ATOM 857 N N . CYS A 1 103 ? 1.438 1.574 -10.971 1.00 71.00 103 CYS A N 1
ATOM 858 C CA . CYS A 1 103 ? 0.980 2.953 -10.757 1.00 71.00 103 CYS A CA 1
ATOM 859 C C . CYS A 1 103 ? -0.522 3.114 -10.992 1.00 71.00 103 CYS A C 1
ATOM 861 O O . CYS A 1 103 ? -1.103 4.114 -10.584 1.00 71.00 103 CYS A O 1
ATOM 863 N N . SER A 1 104 ? -1.167 2.145 -11.643 1.00 68.69 104 SER A N 1
ATOM 864 C CA . SER A 1 104 ? -2.607 2.200 -11.853 1.00 68.69 104 SER A CA 1
ATOM 865 C C . SER A 1 104 ? -3.344 2.003 -10.526 1.00 68.69 104 SER A C 1
ATOM 867 O O . SER A 1 104 ? -3.129 1.011 -9.830 1.00 68.69 104 SER A O 1
ATOM 869 N N . ASN A 1 105 ? -4.279 2.908 -10.217 1.00 58.28 105 ASN A N 1
ATOM 870 C CA . ASN A 1 105 ? -5.179 2.862 -9.050 1.00 58.28 105 ASN A CA 1
ATOM 871 C C . ASN A 1 105 ? -6.068 1.599 -8.980 1.00 58.28 105 ASN A C 1
ATOM 873 O O . ASN A 1 105 ? -6.907 1.480 -8.096 1.00 58.28 105 ASN A O 1
ATOM 877 N N . LYS A 1 106 ? -5.917 0.659 -9.919 1.00 52.25 106 LYS A N 1
ATOM 878 C CA . LYS A 1 106 ? -6.702 -0.574 -10.035 1.00 52.25 106 LYS A CA 1
ATOM 879 C C . LYS A 1 106 ? -6.168 -1.748 -9.205 1.00 52.25 106 LYS A C 1
ATOM 881 O O . LYS A 1 106 ? -6.721 -2.834 -9.309 1.00 52.25 106 LYS A O 1
ATOM 886 N N . ASN A 1 107 ? -5.121 -1.561 -8.401 1.00 48.28 107 ASN A N 1
ATOM 887 C CA . ASN A 1 107 ? -4.579 -2.626 -7.544 1.00 48.28 107 ASN A CA 1
ATOM 888 C C . ASN A 1 107 ? -5.256 -2.742 -6.168 1.00 48.28 107 ASN A C 1
ATOM 890 O O . ASN A 1 107 ? -4.877 -3.607 -5.382 1.00 48.28 107 ASN A O 1
ATOM 894 N N . PHE A 1 108 ? -6.258 -1.913 -5.879 1.00 44.56 108 PHE A N 1
ATOM 895 C CA . PHE A 1 108 ? -7.118 -2.072 -4.708 1.00 44.56 108 PHE A CA 1
ATOM 896 C C . PHE A 1 108 ? -8.307 -2.972 -5.083 1.00 44.56 108 PHE A C 1
ATOM 898 O O . PHE A 1 108 ? -9.365 -2.473 -5.463 1.00 44.56 108 PHE A O 1
ATOM 905 N N . TYR A 1 109 ? -8.095 -4.290 -5.047 1.00 40.06 109 TYR A N 1
ATOM 906 C CA . TYR A 1 109 ? -9.167 -5.293 -4.988 1.00 40.06 109 TYR A CA 1
ATOM 907 C C . TYR A 1 109 ? -9.255 -5.870 -3.577 1.00 40.06 109 TYR A C 1
ATOM 909 O O . TYR A 1 109 ? -8.180 -6.124 -2.975 1.00 40.06 109 TYR A O 1
#